Protein 2ISB (pdb70)

Radius of gyration: 15.48 Å; Cα contacts (8 Å, |Δi|>4): 452; chains: 1; bounding box: 39×27×56 Å

Sequence (175 aa):
HHHHVEYELRTPLVKDQILKLKVVGDVVYITGEIFTARRDEAHARALLEWEEGKELPFSSFDKGVVVYHCGPLVKKNDEWRRVVVSSAGPTTTSARNPFTPKILEKVECGIIGKGGSEEEVVEEARGKAAYFAFTGGAGALAASSIKKVKKGVVWEDLGPEAVWLLEEVEERFGPCIVAIDAHGNSLYRR

Nearest PDB structures (foldseek):
  2isb-assembly1_A  TM=1.004E+00  e=3.048E-39  Archaeoglobus fulgidus
  5dni-assembly2_B  TM=9.520E-01  e=2.455E-21  Methanocaldococcus jannaschii DSM 2661
  6uq8-assembly1_A  TM=8.558E-01  e=1.533E-12  Leishmania major strain Friedlin
  6uqn-assembly1_B  TM=8.735E-01  e=4.706E-12  Leishmania major strain Friedlin
  6upo-assembly1_B  TM=8.609E-01  e=3.614E-12  Leishmania major strain Friedlin

CATH classification: 3.20.130.10

Foldseek 3Di:
DPDDEEDAAEPLGDLVVQQPDDFFYWYFYAFKAKEAEDVRLVVVVVCVVVNDDPDAPASHEYAQFLFDWDADVAIATQFTAFDAPVNVPRQLVNLVPHQAEYEHADWDLSNLVSASHYWYWYFDPPGGRVLSLFDHFPDWPPCVVPSRTMTMTGHDRRGTTGTARGRHSHGVNDD

InterPro domains:
  IPR004647 Fe-S hydro-lyase, tartrate dehydratase beta-type, catalytic domain [PF05683] (5-179)
  IPR004647 Fe-S hydro-lyase, tartrate dehydratase beta-type, catalytic domain [TIGR00723] (15-180)
  IPR036660 Fe-S hydro-lyase, tartrate dehydratase beta-type, catalytic domain superfamily [G3DSA:3.20.130.10] (1-180)
  IPR036660 Fe-S hydro-lyase, tartrate dehydratase beta-type, catalytic domain superfamily [SSF117457] (4-178)

Structure (mmCIF, N/CA/C/O backbone):
data_2ISB
#
_entry.id   2ISB
#
_cell.length_a   51.664
_cell.length_b   51.664
_cell.length_c   157.756
_cell.angle_alpha   90.000
_cell.angle_beta   90.000
_cell.angle_gamma   90.000
#
_symmetry.space_group_name_H-M   'P 43 21 2'
#
loop_
_entity.id
_entity.type
_entity.pdbx_description
1 polymer Fumarase
2 water water
#
loop_
_atom_site.group_PDB
_atom_site.id
_atom_site.type_symbol
_atom_site.label_atom_id
_atom_site.label_alt_id
_atom_site.label_comp_id
_atom_site.label_asym_id
_atom_site.label_entity_id
_atom_site.label_seq_id
_atom_site.pdbx_PDB_ins_code
_atom_site.Cartn_x
_atom_site.Cartn_y
_atom_site.Cartn_z
_atom_site.occupancy
_atom_site.B_iso_or_equiv
_atom_site.auth_seq_id
_atom_site.auth_comp_id
_atom_site.auth_asym_id
_atom_site.auth_atom_id
_atom_site.pdbx_PDB_model_num
ATOM 1 N N . HIS A 1 9 ? 30.322 18.948 -19.166 1.00 52.09 -3 HIS A N 1
ATOM 2 C CA . HIS A 1 9 ? 28.936 18.668 -18.683 1.00 51.35 -3 HIS A CA 1
ATOM 3 C C . HIS A 1 9 ? 28.875 18.507 -17.157 1.00 51.01 -3 HIS A C 1
ATOM 4 O O . HIS A 1 9 ? 27.794 18.596 -16.570 1.00 50.15 -3 HIS A O 1
ATOM 7 N N . HIS A 1 10 ? 30.024 18.288 -16.515 1.00 51.42 -2 HIS A N 1
ATOM 8 C CA . HIS A 1 10 ? 30.082 18.279 -15.047 1.00 51.53 -2 HIS A CA 1
ATOM 9 C C . HIS A 1 10 ? 30.087 19.716 -14.506 1.00 50.16 -2 HIS A C 1
ATOM 10 O O . HIS A 1 10 ? 31.127 20.396 -14.511 1.00 48.71 -2 HIS A O 1
ATOM 17 N N . HIS A 1 11 ? 28.914 20.167 -14.055 1.00 48.27 -1 HIS A N 1
ATOM 18 C CA . HIS A 1 11 ? 28.735 21.533 -13.541 1.00 47.07 -1 HIS A CA 1
ATOM 19 C C . HIS A 1 11 ? 29.487 21.682 -12.222 1.00 45.13 -1 HIS A C 1
ATOM 20 O O . HIS A 1 11 ? 29.576 20.723 -11.449 1.00 42.77 -1 HIS A O 1
ATOM 22 N N . HIS A 1 12 ? 30.051 22.869 -11.984 1.00 42.83 0 HIS A N 1
ATOM 23 C CA . HIS A 1 12 ? 30.699 23.147 -10.705 1.00 42.02 0 HIS A CA 1
ATOM 24 C C . HIS A 1 12 ? 29.597 23.293 -9.644 1.00 41.22 0 HIS A C 1
ATOM 25 O O . HIS A 1 12 ? 28.555 23.948 -9.860 1.00 39.19 0 HIS A O 1
ATOM 38 N N . VAL A 1 14 ? 28.769 23.740 -5.321 1.00 33.08 2 VAL A N 1
ATOM 39 C CA . VAL A 1 14 ? 29.267 24.097 -4.013 1.00 28.41 2 VAL A CA 1
ATOM 40 C C . VAL A 1 14 ? 29.173 22.886 -3.089 1.00 25.73 2 VAL A C 1
ATOM 41 O O . VAL A 1 14 ? 28.099 22.398 -2.811 1.00 27.57 2 VAL A O 1
ATOM 53 N N . GLU A 1 16 ? 29.572 21.074 0.577 1.00 23.48 4 GLU A N 1
ATOM 54 C CA . GLU A 1 16 ? 29.494 21.416 1.984 1.00 23.10 4 GLU A CA 1
ATOM 55 C C . GLU A 1 16 ? 30.120 20.273 2.733 1.00 20.90 4 GLU A C 1
ATOM 56 O O . GLU A 1 16 ? 29.807 19.115 2.463 1.00 20.55 4 GLU A O 1
ATOM 62 N N . TYR A 1 17 ? 31.017 20.587 3.648 1.00 17.75 5 TYR A N 1
ATOM 63 C CA . TYR A 1 17 ? 31.699 19.559 4.435 1.00 19.34 5 TYR A CA 1
ATOM 64 C C . TYR A 1 17 ? 31.509 19.868 5.897 1.00 21.17 5 TYR A C 1
ATOM 65 O O . TYR A 1 17 ? 31.635 21.020 6.318 1.00 19.08 5 TYR A O 1
ATOM 74 N N . GLU A 1 18 ? 31.207 18.846 6.679 1.00 18.42 6 GLU A N 1
ATOM 75 C CA . GLU A 1 18 ? 31.405 18.926 8.124 1.00 19.53 6 GLU A CA 1
ATOM 76 C C . GLU A 1 18 ? 32.759 18.283 8.437 1.00 20.77 6 GLU A C 1
ATOM 77 O O . GLU A 1 18 ? 32.884 17.067 8.465 1.00 19.22 6 GLU A O 1
ATOM 83 N N . LEU A 1 19 ? 33.780 19.112 8.606 1.00 18.00 7 LEU A N 1
ATOM 84 C CA . LEU A 1 19 ? 35.139 18.663 8.882 1.00 17.39 7 LEU A CA 1
ATOM 85 C C . LEU A 1 19 ? 35.315 18.322 10.355 1.00 19.24 7 LEU A C 1
ATOM 86 O O . LEU A 1 19 ? 35.088 19.153 11.237 1.00 18.96 7 LEU A O 1
ATOM 91 N N . ARG A 1 20 ? 35.807 17.129 10.625 1.00 17.64 8 ARG A N 1
ATOM 92 C CA . ARG A 1 20 ? 36.060 16.696 11.976 1.00 19.21 8 ARG A CA 1
ATOM 93 C C . ARG A 1 20 ? 37.528 16.820 12.326 1.00 21.40 8 ARG A C 1
ATOM 94 O O . ARG A 1 20 ? 38.432 16.621 11.489 1.00 21.81 8 ARG A O 1
ATOM 102 N N . THR A 1 21 ? 37.776 17.202 13.565 1.00 20.08 9 THR A N 1
ATOM 103 C CA . THR A 1 21 ? 39.135 17.298 14.046 1.00 19.05 9 THR A CA 1
ATOM 104 C C . THR A 1 21 ? 39.403 16.049 14.893 1.00 22.61 9 THR A C 1
ATOM 105 O O . THR A 1 21 ? 38.462 15.437 15.423 1.00 23.65 9 THR A O 1
ATOM 109 N N . PRO A 1 22 ? 40.669 15.630 14.989 1.00 21.61 10 PRO A N 1
ATOM 110 C CA . PRO A 1 22 ? 41.878 16.141 14.321 1.00 19.46 10 PRO A CA 1
ATOM 111 C C . PRO A 1 22 ? 41.738 15.983 12.823 1.00 18.75 10 PRO A C 1
ATOM 112 O O . PRO A 1 22 ? 41.161 15.009 12.334 1.00 19.17 10 PRO A O 1
ATOM 116 N N . LEU A 1 23 ? 42.236 16.964 12.090 1.00 17.14 11 LEU A N 1
ATOM 117 C CA . LEU A 1 23 ? 42.015 16.998 10.665 1.00 16.63 11 LEU A CA 1
ATOM 118 C C . LEU A 1 23 ? 42.659 15.820 9.954 1.00 19.85 11 LEU A C 1
ATOM 119 O O . LEU A 1 23 ? 43.742 15.338 10.350 1.00 19.66 11 LEU A O 1
ATOM 124 N N . VAL A 1 24 ? 41.954 15.377 8.912 1.00 19.89 12 VAL A N 1
ATOM 125 C CA . VAL A 1 24 ? 42.426 14.383 7.956 1.00 20.60 12 VAL A CA 1
ATOM 126 C C . VAL A 1 24 ? 42.975 15.140 6.738 1.00 20.30 12 VAL A C 1
ATOM 127 O O . VAL A 1 24 ? 42.244 15.858 6.061 1.00 20.09 12 VAL A O 1
ATOM 131 N N . LYS A 1 25 ? 44.270 15.002 6.491 1.00 18.35 13 LYS A N 1
ATOM 132 C CA . LYS A 1 25 ? 44.920 15.769 5.427 1.00 19.62 13 LYS A CA 1
ATOM 133 C C . LYS A 1 25 ? 44.234 15.667 4.066 1.00 17.97 13 LYS A C 1
ATOM 134 O O . LYS A 1 25 ? 44.081 16.665 3.377 1.00 17.61 13 LYS A O 1
ATOM 140 N N . ASP A 1 26 ? 43.834 14.465 3.667 1.00 18.40 14 ASP A N 1
ATOM 141 C CA . ASP A 1 26 ? 43.122 14.317 2.409 1.00 21.26 14 ASP A CA 1
ATOM 142 C C . ASP A 1 26 ? 41.806 15.107 2.326 1.00 18.30 14 ASP A C 1
ATOM 143 O O . ASP A 1 26 ? 41.375 15.476 1.240 1.00 17.75 14 ASP A O 1
ATOM 148 N N . GLN A 1 27 ? 41.144 15.327 3.451 1.00 19.15 15 GLN A N 1
ATOM 149 C CA . GLN A 1 27 ? 39.913 16.129 3.431 1.00 22.07 15 GLN A CA 1
ATOM 150 C C . GLN A 1 27 ? 40.232 17.619 3.217 1.00 20.79 15 GLN A C 1
ATOM 151 O O . GLN A 1 27 ? 39.484 18.314 2.529 1.00 22.70 15 GLN A O 1
ATOM 157 N N . ILE A 1 28 ? 41.336 18.106 3.786 1.00 16.12 16 ILE A N 1
ATOM 158 C CA . ILE A 1 28 ? 41.824 19.457 3.507 1.00 16.06 16 ILE A CA 1
ATOM 159 C C . ILE A 1 28 ? 42.201 19.617 2.048 1.00 15.52 16 ILE A C 1
ATOM 160 O O . ILE A 1 28 ? 41.865 20.606 1.432 1.00 15.44 16 I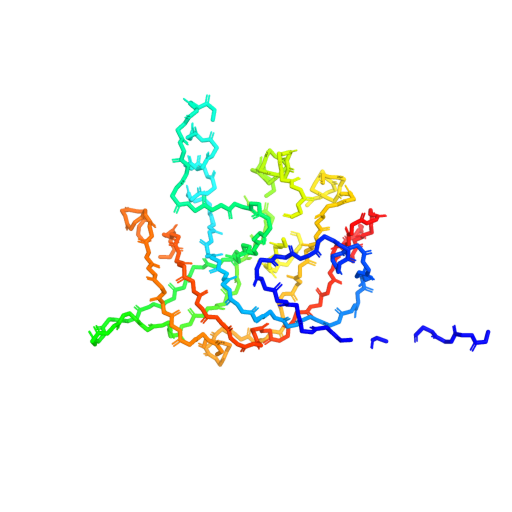LE A O 1
ATOM 165 N N . LEU A 1 29 ? 42.889 18.629 1.476 1.00 13.79 17 LEU A N 1
ATOM 166 C CA . LEU A 1 29 ? 43.311 18.738 0.072 1.00 14.12 17 LEU A CA 1
ATOM 167 C C . LEU A 1 29 ? 42.158 18.729 -0.914 1.00 15.82 17 LEU A C 1
ATOM 168 O O . LEU A 1 29 ? 42.298 19.235 -2.008 1.00 18.49 17 LEU A O 1
ATOM 173 N N . LYS A 1 30 ? 41.052 18.094 -0.537 1.00 15.00 18 LYS A N 1
ATOM 174 C CA . LYS A 1 30 ? 39.847 18.041 -1.375 1.00 17.58 18 LYS A CA 1
ATOM 175 C C . LYS A 1 30 ? 39.089 19.367 -1.460 1.00 17.49 18 LYS A C 1
ATOM 176 O O . LYS A 1 30 ? 38.327 19.563 -2.398 1.00 15.82 18 LYS A O 1
ATOM 182 N N . LEU A 1 31 ? 39.329 20.276 -0.522 1.00 15.72 19 LEU A N 1
ATOM 183 C CA . LEU A 1 31 ? 38.628 21.560 -0.475 1.00 15.60 19 LEU A CA 1
ATOM 184 C C . LEU A 1 31 ? 38.982 22.447 -1.658 1.00 15.57 19 LEU A C 1
ATOM 185 O O . LEU A 1 31 ? 40.120 22.430 -2.128 1.00 17.77 19 LEU A O 1
ATOM 190 N N . LYS A 1 32 ? 37.979 23.196 -2.124 1.00 17.85 20 LYS A N 1
ATOM 191 C CA . LYS A 1 32 ? 38.129 24.183 -3.200 1.00 18.14 20 LYS A CA 1
ATOM 192 C C . LYS A 1 32 ? 37.647 25.524 -2.664 1.00 16.96 20 LYS A C 1
ATOM 193 O O . LYS A 1 32 ? 36.790 25.565 -1.812 1.00 14.55 20 LYS A O 1
ATOM 197 N N . VAL A 1 33 ? 38.188 26.616 -3.186 1.00 16.47 21 VAL A N 1
ATOM 198 C CA A VAL A 1 33 ? 37.726 27.915 -2.754 0.50 14.92 21 VAL A CA 1
ATOM 199 C CA B VAL A 1 33 ? 37.721 27.949 -2.803 0.50 15.69 21 VAL A CA 1
ATOM 200 C C . VAL A 1 33 ? 36.217 28.019 -3.128 1.00 15.65 21 VAL A C 1
ATOM 201 O O . VAL A 1 33 ? 35.783 27.598 -4.237 1.00 16.04 21 VAL A O 1
ATOM 208 N N . GLY A 1 34 ? 35.423 28.535 -2.203 1.00 15.24 22 GLY A N 1
ATOM 209 C CA . GLY A 1 34 ? 33.988 28.679 -2.350 1.00 17.83 22 GLY A CA 1
ATOM 210 C C . GLY A 1 34 ? 33.187 27.552 -1.724 1.00 18.12 22 GLY A C 1
ATOM 211 O O . GLY A 1 34 ? 31.946 27.637 -1.618 1.00 17.98 22 GLY A O 1
ATOM 212 N N . ASP A 1 35 ? 33.850 26.476 -1.305 1.00 14.75 23 ASP A N 1
ATOM 213 C CA . ASP A 1 35 ? 33.140 25.430 -0.577 1.00 15.27 23 ASP A CA 1
ATOM 214 C C . ASP A 1 35 ? 32.726 25.932 0.811 1.00 17.30 23 ASP A C 1
ATOM 215 O O . ASP A 1 35 ? 33.361 26.807 1.386 1.00 16.32 23 ASP A O 1
ATOM 220 N N . VAL A 1 36 ? 31.648 25.345 1.325 1.00 16.70 24 VAL A N 1
ATOM 221 C CA . VAL A 1 36 ? 31.107 25.635 2.654 1.00 16.12 24 VAL A CA 1
ATOM 222 C C . VAL A 1 36 ? 31.624 24.604 3.665 1.00 17.86 24 VAL A C 1
ATOM 223 O O . VAL A 1 36 ? 31.578 23.403 3.423 1.00 17.41 24 VAL A O 1
ATOM 227 N N . VAL A 1 37 ? 32.111 25.087 4.805 1.00 17.43 25 VAL A N 1
ATOM 228 C CA . VAL A 1 37 ? 32.695 24.202 5.817 1.00 15.23 25 VAL A CA 1
ATOM 229 C C . VAL A 1 37 ? 32.075 24.538 7.167 1.00 16.87 25 VAL A C 1
ATOM 230 O O . VAL A 1 37 ? 31.940 25.715 7.539 1.00 16.84 25 VAL A O 1
ATOM 234 N N . TYR A 1 38 ? 31.719 23.483 7.886 1.00 16.03 26 TYR A N 1
ATOM 235 C CA . TYR A 1 38 ? 31.461 23.535 9.316 1.00 16.24 26 TYR A CA 1
ATOM 236 C C . TYR A 1 38 ? 32.488 22.662 10.025 1.00 17.37 26 TYR A C 1
ATOM 237 O O . TYR A 1 38 ? 32.946 21.658 9.458 1.00 18.63 26 TYR A O 1
ATOM 246 N N . ILE A 1 39 ? 32.866 23.029 11.248 1.00 16.82 27 ILE A N 1
ATOM 247 C CA . ILE A 1 39 ? 33.878 22.277 12.008 1.00 15.89 27 ILE A CA 1
ATOM 248 C C . ILE A 1 39 ? 33.215 21.597 13.203 1.00 19.52 27 ILE A C 1
ATOM 249 O O . ILE A 1 39 ? 32.436 22.226 13.924 1.00 16.59 27 ILE A O 1
ATOM 254 N N . THR A 1 40 ? 33.535 20.325 13.419 1.00 17.17 28 THR A N 1
ATOM 255 C CA . THR A 1 40 ? 33.067 19.590 14.584 1.00 17.10 28 THR A CA 1
ATOM 256 C C . THR A 1 40 ? 34.261 18.888 15.238 1.00 19.34 28 THR A C 1
ATOM 257 O O . THR A 1 40 ? 35.039 18.194 14.587 1.00 22.02 28 THR A O 1
ATOM 261 N N . GLY A 1 41 ? 34.409 19.087 16.533 1.00 18.45 29 GLY A N 1
ATOM 262 C CA . GLY A 1 41 ? 35.526 18.565 17.283 1.00 18.16 29 GLY A CA 1
ATOM 263 C C . GLY A 1 41 ? 36.141 19.684 18.092 1.00 21.15 29 GLY A C 1
ATOM 264 O O . GLY A 1 41 ? 35.444 20.558 18.589 1.00 26.24 29 GLY A O 1
ATOM 265 N N . GLU A 1 42 ? 37.452 19.699 18.214 1.00 24.09 30 GLU A N 1
ATOM 266 C CA . GLU A 1 42 ? 38.128 20.723 19.010 1.00 24.62 30 GLU A CA 1
ATOM 267 C C . GLU A 1 42 ? 38.650 21.807 18.095 1.00 23.75 30 GLU A C 1
ATOM 268 O O . GLU A 1 42 ? 39.074 21.520 16.977 1.00 22.24 30 GLU A O 1
ATOM 274 N N . ILE A 1 43 ? 38.582 23.055 18.550 1.00 20.30 31 ILE A N 1
ATOM 275 C CA . ILE A 1 43 ? 39.292 24.156 17.913 1.00 19.02 31 ILE A CA 1
ATOM 276 C C . ILE A 1 43 ? 39.933 24.948 19.044 1.00 18.83 31 ILE A C 1
ATOM 277 O O . ILE A 1 43 ? 39.571 24.758 20.220 1.00 19.34 31 ILE A O 1
ATOM 282 N N . PHE A 1 44 ? 40.897 25.774 18.709 1.00 18.19 32 PHE A N 1
ATOM 283 C CA . PHE A 1 44 ? 41.403 26.687 19.710 1.00 15.09 32 PHE A CA 1
ATOM 284 C C . PHE A 1 44 ? 41.570 28.074 19.176 1.00 14.97 32 PHE A C 1
ATOM 285 O O . PHE A 1 44 ? 41.743 28.265 17.986 1.00 17.19 32 PHE A O 1
ATOM 293 N N . THR A 1 45 ? 41.423 29.032 20.075 1.00 14.19 33 THR A N 1
ATOM 294 C CA . THR A 1 45 ? 41.504 30.437 19.700 1.00 14.21 33 THR A CA 1
ATOM 295 C C . THR A 1 45 ? 42.935 30.907 19.898 1.00 16.54 33 THR A C 1
ATOM 296 O O . THR A 1 45 ? 43.606 30.500 20.835 1.00 16.14 33 THR A O 1
ATOM 300 N N . ALA A 1 46 ? 43.398 31.801 19.030 1.00 16.06 34 ALA A N 1
ATOM 301 C CA . ALA A 1 46 ? 44.711 32.422 19.219 1.00 17.40 34 ALA A CA 1
ATOM 302 C C . ALA A 1 46 ? 44.771 33.669 18.356 1.00 18.26 34 ALA A C 1
ATOM 303 O O . ALA A 1 46 ? 44.345 33.647 17.197 1.00 17.86 34 ALA A O 1
ATOM 305 N N . ARG A 1 47 ? 45.252 34.764 18.934 1.00 17.52 35 ARG A N 1
ATOM 306 C CA A ARG A 1 47 ? 45.553 35.904 18.080 0.50 16.11 35 ARG A CA 1
ATOM 307 C CA B ARG A 1 47 ? 45.490 35.999 18.200 0.50 18.34 35 ARG A CA 1
ATOM 308 C C . ARG A 1 47 ? 46.939 36.456 18.405 1.00 16.06 35 ARG A C 1
ATOM 309 O O . ARG A 1 47 ? 47.846 35.635 18.544 1.00 14.45 35 ARG A O 1
ATOM 324 N N . ASP A 1 48 ? 47.121 37.781 18.467 1.00 15.05 36 ASP A N 1
ATOM 325 C CA . ASP A 1 48 ? 48.454 38.413 18.295 1.00 14.84 36 ASP A CA 1
ATOM 326 C C . ASP A 1 48 ? 49.433 37.937 19.372 1.00 15.94 36 ASP A C 1
ATOM 327 O O . ASP A 1 48 ? 50.527 37.412 19.084 1.00 14.09 36 ASP A O 1
ATOM 332 N N . GLU A 1 49 ? 49.019 38.055 20.627 1.00 15.58 37 GLU A N 1
ATOM 333 C CA . GLU A 1 49 ? 49.943 37.738 21.724 1.00 15.23 37 GLU A CA 1
ATOM 334 C C . GLU A 1 49 ? 50.313 36.249 21.762 1.00 12.88 37 GLU A C 1
ATOM 335 O O . GLU A 1 49 ? 51.461 35.878 22.041 1.00 14.32 37 GLU A O 1
ATOM 341 N N . ALA A 1 50 ? 49.317 35.405 21.564 1.00 14.18 38 ALA A N 1
ATOM 342 C CA . ALA A 1 50 ? 49.534 33.971 21.588 1.00 15.50 38 ALA A CA 1
ATOM 343 C C . ALA A 1 50 ? 50.477 33.522 20.461 1.00 14.33 38 ALA A C 1
ATOM 344 O O . ALA A 1 50 ? 51.306 32.642 20.670 1.00 15.90 38 ALA A O 1
ATOM 346 N N . HIS A 1 51 ? 50.311 34.107 19.270 1.00 13.96 39 HIS A N 1
ATOM 347 C CA . HIS A 1 51 ? 51.208 33.771 18.156 1.00 13.58 39 HIS A CA 1
ATOM 348 C C . HIS A 1 51 ? 52.639 34.218 18.456 1.00 14.00 39 HIS A C 1
ATOM 349 O O . HIS A 1 51 ? 53.592 33.497 18.180 1.00 14.79 39 HIS A O 1
ATOM 356 N N . ALA A 1 52 ? 52.808 35.420 19.001 1.00 14.23 40 ALA A N 1
ATOM 357 C CA . ALA A 1 52 ? 54.120 35.886 19.416 1.00 13.73 40 ALA A CA 1
ATOM 358 C C . ALA A 1 52 ? 54.777 34.992 20.443 1.00 12.99 40 ALA A C 1
ATOM 359 O O . ALA A 1 52 ? 55.948 34.612 20.298 1.00 14.27 40 ALA A O 1
ATOM 361 N N . ARG A 1 53 ? 54.054 34.627 21.496 1.00 13.62 41 ARG A N 1
ATOM 362 C CA . ARG A 1 53 ? 54.609 33.703 22.483 1.00 12.74 41 ARG A CA 1
ATOM 363 C C . ARG A 1 53 ? 54.918 32.324 21.856 1.00 12.63 41 ARG A C 1
ATOM 364 O O . ARG A 1 53 ? 55.962 31.722 22.155 1.00 14.18 41 ARG A O 1
ATOM 372 N N . ALA A 1 54 ? 54.058 31.825 20.974 1.00 12.47 42 ALA A N 1
ATOM 373 C CA . ALA A 1 54 ? 54.307 30.542 20.349 1.00 13.94 42 ALA A CA 1
ATOM 374 C C . ALA A 1 54 ? 55.629 30.558 19.584 1.00 12.77 42 ALA A C 1
ATOM 375 O O . ALA A 1 54 ? 56.401 29.600 19.679 1.00 13.65 42 ALA A O 1
ATOM 377 N N . LEU A 1 55 ? 55.892 31.613 18.806 1.00 12.69 43 LEU A N 1
ATOM 378 C CA A LEU A 1 55 ? 57.152 31.703 18.054 0.50 14.66 43 LEU A CA 1
ATOM 379 C CA B LEU A 1 55 ? 57.149 31.677 18.049 0.50 15.10 43 LEU A CA 1
ATOM 380 C C . LEU A 1 55 ? 58.347 31.720 18.98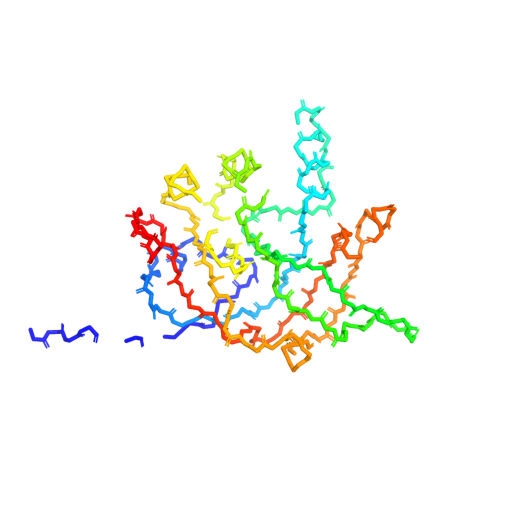6 1.00 14.84 43 LEU A C 1
ATOM 381 O O . LEU A 1 55 ? 59.381 31.065 18.728 1.00 15.25 43 LEU A O 1
ATOM 390 N N . GLU A 1 56 ? 58.228 32.473 20.079 1.00 13.72 44 GLU A N 1
ATOM 391 C CA . GLU A 1 56 ? 59.270 32.519 21.094 1.00 16.15 44 GLU A CA 1
ATOM 392 C C . GLU A 1 56 ? 59.562 31.127 21.666 1.00 15.86 44 GLU A C 1
ATOM 393 O O . GLU A 1 56 ? 60.700 30.692 21.729 1.00 15.39 44 GLU A O 1
ATOM 399 N N . TRP A 1 57 ? 58.526 30.417 22.078 1.00 14.68 45 TRP A N 1
ATOM 400 C CA . TRP A 1 57 ? 58.699 29.068 22.625 1.00 15.25 45 TRP A CA 1
ATOM 401 C C . TRP A 1 57 ? 59.272 28.080 21.583 1.00 12.59 45 TRP A C 1
ATOM 402 O O . TRP A 1 57 ? 60.1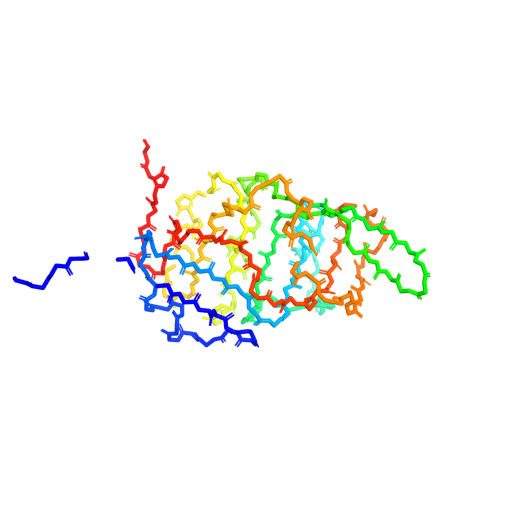56 27.266 21.905 1.00 14.60 45 TRP A O 1
ATOM 421 N N . GLU A 1 59 ? 61.206 28.663 18.987 1.00 20.89 47 GLU A N 1
ATOM 422 C CA . GLU A 1 59 ? 62.626 28.855 18.697 1.00 24.66 47 GLU A CA 1
ATOM 423 C C . GLU A 1 59 ? 63.527 28.470 19.858 1.00 22.61 47 GLU A C 1
ATOM 424 O O . GLU A 1 59 ? 64.714 28.235 19.656 1.00 21.72 47 GLU A O 1
ATOM 430 N N . GLU A 1 60 ? 62.964 28.386 21.057 1.00 18.92 48 GLU A N 1
ATOM 431 C CA . GLU A 1 60 ? 63.682 27.924 22.229 1.00 20.70 48 GLU A CA 1
ATOM 432 C C . GLU A 1 60 ? 63.514 26.430 22.488 1.00 19.61 48 GLU A C 1
ATOM 433 O O . GLU A 1 60 ? 64.134 25.880 23.392 1.00 21.33 48 GLU A O 1
ATOM 439 N N . GLY A 1 61 ? 62.703 25.767 21.670 1.00 19.27 49 GLY A N 1
ATOM 440 C CA . GLY A 1 61 ? 62.459 24.339 21.828 1.00 20.66 49 GLY A CA 1
ATOM 441 C C . GLY A 1 61 ? 61.577 23.985 23.005 1.00 22.15 49 GLY A C 1
ATOM 442 O O . GLY A 1 61 ? 61.671 22.865 23.524 1.00 22.00 49 GLY A O 1
ATOM 443 N N . LYS A 1 62 ? 60.746 24.932 23.462 1.00 18.40 50 LYS A N 1
ATOM 444 C CA . LYS A 1 62 ? 59.796 24.664 24.546 1.00 21.54 50 LYS A CA 1
ATOM 445 C C . LYS A 1 62 ? 58.494 24.152 23.969 1.00 20.23 50 LYS A C 1
ATOM 446 O O . LYS A 1 62 ? 57.865 24.820 23.150 1.00 20.44 50 LYS A O 1
ATOM 452 N N . GLU A 1 63 ? 58.063 22.985 24.432 1.00 22.90 51 GLU A N 1
ATOM 453 C CA . GLU A 1 63 ? 56.833 22.394 23.952 1.00 25.21 51 GLU A CA 1
ATOM 454 C C . GLU A 1 63 ? 55.641 23.293 24.271 1.00 20.90 51 GLU A C 1
ATOM 455 O O . GLU A 1 63 ? 55.501 23.790 25.391 1.00 21.91 51 GLU A O 1
ATOM 461 N N . LEU A 1 64 ? 54.791 23.500 23.275 1.00 19.79 52 LEU A N 1
ATOM 462 C CA . LEU A 1 64 ? 53.594 24.343 23.442 1.00 19.15 52 LEU A CA 1
ATOM 463 C C . LEU A 1 64 ? 52.511 23.547 24.178 1.00 21.12 52 LEU A C 1
ATOM 464 O O . LEU A 1 64 ? 52.469 22.323 24.079 1.00 21.35 52 LEU A O 1
ATOM 469 N N . PRO A 1 65 ? 51.641 24.234 24.916 1.00 20.72 53 PRO A N 1
ATOM 470 C CA . PRO A 1 65 ? 50.568 23.526 25.608 1.00 23.61 53 PRO A CA 1
ATOM 471 C C . PRO A 1 65 ? 49.342 23.218 24.726 1.00 25.38 53 PRO A C 1
ATOM 472 O O . PRO A 1 65 ? 48.291 22.862 25.247 1.00 29.03 53 PRO A O 1
ATOM 476 N N . PHE A 1 66 ? 49.476 23.359 23.410 1.00 20.51 54 PHE A N 1
ATOM 477 C CA . PHE A 1 66 ? 48.438 22.988 22.446 1.00 21.26 54 PHE A CA 1
ATOM 478 C C . PHE A 1 66 ? 49.226 22.638 21.181 1.00 21.83 54 PHE A C 1
ATOM 479 O O . PHE A 1 66 ? 50.445 22.815 21.165 1.00 21.12 54 PHE A O 1
ATOM 487 N N . SER A 1 67 ? 48.545 22.156 20.139 1.00 20.71 55 SER A N 1
ATOM 488 C CA A SER A 1 67 ? 49.236 21.772 18.910 0.50 20.13 55 SER A CA 1
ATOM 489 C CA B SER A 1 67 ? 49.208 21.720 18.917 0.50 21.41 55 SER A CA 1
ATOM 490 C C . SER A 1 67 ? 48.532 22.306 17.689 1.00 19.84 55 SER A C 1
ATOM 491 O O . SER A 1 67 ? 47.324 22.162 17.532 1.00 21.63 55 SER A O 1
ATOM 496 N N . PHE A 1 68 ? 49.308 22.945 16.823 1.00 20.67 56 PHE A N 1
ATOM 497 C CA . PHE A 1 68 ? 48.789 23.433 15.554 1.00 20.46 56 PHE A CA 1
ATOM 498 C C . PHE A 1 68 ? 48.583 22.261 14.599 1.00 18.32 56 PHE A C 1
ATOM 499 O O . PHE A 1 68 ? 47.733 22.308 13.715 1.00 18.65 56 PHE A O 1
ATOM 507 N N . ASP A 1 69 ? 49.382 21.202 14.744 1.00 17.44 57 ASP A N 1
ATOM 508 C CA . ASP A 1 69 ? 49.328 20.111 13.788 1.00 18.79 57 ASP A CA 1
ATOM 509 C C . ASP A 1 69 ? 48.003 19.355 13.840 1.00 17.08 57 ASP A C 1
ATOM 510 O O . ASP A 1 69 ? 47.591 18.873 14.895 1.00 17.96 57 ASP A O 1
ATOM 515 N N . LYS A 1 70 ? 47.364 19.258 12.678 1.00 16.15 58 LYS A N 1
ATOM 516 C CA . LYS A 1 70 ? 46.046 18.663 12.504 1.00 16.07 58 LYS A CA 1
ATOM 517 C C . LYS A 1 70 ? 44.931 19.414 13.222 1.00 17.35 58 LYS A C 1
ATOM 518 O O . LYS A 1 70 ? 43.823 18.903 13.368 1.00 19.34 58 LYS A O 1
ATOM 524 N N . GLY A 1 71 ? 45.231 20.637 13.627 1.00 16.99 59 GLY A N 1
ATOM 525 C CA . GLY A 1 71 ? 44.312 21.419 14.394 1.00 17.23 59 GLY A CA 1
ATOM 526 C C . GLY A 1 71 ? 43.688 22.536 13.580 1.00 17.37 59 GLY A C 1
ATOM 527 O O . GLY A 1 71 ? 44.101 22.838 12.456 1.00 16.09 59 GLY A O 1
ATOM 528 N N . VAL A 1 72 ? 42.663 23.126 14.174 1.00 16.26 60 VAL A N 1
ATOM 529 C CA . VAL A 1 72 ? 42.020 24.303 13.627 1.00 16.04 60 VAL A CA 1
ATOM 530 C C . VAL A 1 72 ? 42.172 25.447 14.618 1.00 16.25 60 VAL A C 1
ATOM 531 O O . VAL A 1 72 ? 41.722 25.362 15.762 1.00 16.45 60 VAL A O 1
ATOM 535 N N . VAL A 1 73 ? 42.855 26.499 14.179 1.00 14.31 61 VAL A N 1
ATOM 536 C CA A VAL A 1 73 ? 43.008 27.728 14.969 0.50 13.55 61 VAL A CA 1
ATOM 537 C CA B VAL A 1 73 ? 43.029 27.737 14.947 0.50 15.11 61 VAL A CA 1
ATOM 538 C C . VAL A 1 73 ? 41.996 28.773 14.512 1.00 15.33 61 VAL A C 1
ATOM 539 O O . VAL A 1 73 ? 41.812 29.006 13.311 1.00 14.79 61 VAL A O 1
ATOM 546 N N . TYR A 1 74 ? 41.342 29.399 15.479 1.00 15.09 62 TYR A N 1
ATOM 547 C CA . TYR A 1 74 ? 40.381 30.446 15.188 1.00 16.24 62 TYR A CA 1
ATOM 548 C C . TYR A 1 74 ? 40.949 31.774 15.671 1.00 15.29 62 TYR A C 1
ATOM 549 O O . TYR A 1 74 ? 41.205 31.947 16.875 1.00 13.71 62 TYR A O 1
ATOM 558 N N . HIS A 1 75 ? 41.185 32.685 14.722 1.00 12.66 63 HIS A N 1
ATOM 559 C CA . HIS A 1 75 ? 41.544 34.079 15.006 1.00 14.53 63 HIS A CA 1
ATOM 560 C C . HIS A 1 75 ? 40.344 34.771 15.636 1.00 14.10 63 HIS A C 1
ATOM 561 O O . HIS A 1 75 ? 39.460 35.261 14.941 1.00 16.34 63 HIS A O 1
ATOM 568 N N . CYS A 1 76 ? 40.343 34.799 16.965 1.00 15.12 64 CYS A N 1
ATOM 569 C CA . CYS A 1 76 ? 39.199 35.180 17.788 1.00 16.96 64 CYS A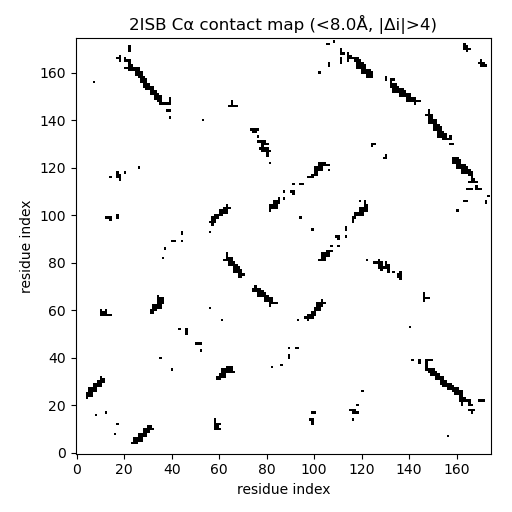 CA 1
ATOM 570 C C . CYS A 1 76 ? 39.682 35.601 19.176 1.00 21.03 64 CYS A C 1
ATOM 571 O O . CYS A 1 76 ? 40.550 34.926 19.765 1.00 19.61 64 CYS A O 1
ATOM 574 N N . GLY A 1 77 ? 39.077 36.675 19.696 1.00 18.98 65 GLY A N 1
ATOM 575 C CA . GLY A 1 77 ? 39.168 37.038 21.111 1.00 20.49 65 GLY A CA 1
ATOM 576 C C . GLY A 1 77 ? 37.816 36.824 21.752 1.00 17.64 65 GLY A C 1
ATOM 577 O O . GLY A 1 77 ? 36.940 37.699 21.706 1.00 19.58 65 GLY A O 1
ATOM 578 N N . PRO A 1 78 ? 37.623 35.655 22.359 1.00 17.98 66 PRO A N 1
ATOM 579 C CA . PRO A 1 78 ? 36.259 35.358 22.828 1.00 19.61 66 PRO A CA 1
ATOM 580 C C . PRO A 1 78 ? 35.869 36.103 24.084 1.00 18.95 66 PRO A C 1
ATOM 581 O O . PRO A 1 78 ? 36.734 36.427 24.882 1.00 19.12 66 PRO A O 1
ATOM 585 N N . LEU A 1 79 ? 34.573 36.331 24.239 1.00 17.56 67 LEU A N 1
ATOM 586 C CA . LEU A 1 79 ? 33.976 36.760 25.490 1.00 17.61 67 LEU A CA 1
ATOM 587 C C . LEU A 1 79 ? 33.446 35.492 26.217 1.00 18.60 67 LEU A C 1
ATOM 588 O O . LEU A 1 79 ? 32.622 34.728 25.664 1.00 17.32 67 LEU A O 1
ATOM 593 N N . VAL A 1 80 ? 33.936 35.278 27.435 1.00 19.58 68 VAL A N 1
ATOM 594 C CA . VAL A 1 80 ? 33.690 34.049 28.193 1.00 18.61 68 VAL A CA 1
ATOM 595 C C . VAL A 1 80 ? 33.179 34.447 29.576 1.00 21.56 68 VAL A C 1
ATOM 596 O O . VAL A 1 80 ? 33.657 35.415 30.153 1.00 22.28 68 VAL A O 1
ATOM 600 N N . LYS A 1 81 ? 32.171 33.737 30.060 1.00 18.32 69 LYS A N 1
ATOM 601 C CA . LYS A 1 81 ? 31.676 33.929 31.409 1.00 21.39 69 LYS A CA 1
ATOM 602 C C . LYS A 1 81 ? 31.932 32.649 32.212 1.00 21.61 69 LYS A C 1
ATOM 603 O O . LYS A 1 81 ? 31.963 31.568 31.658 1.00 21.68 69 LYS A O 1
ATOM 609 N N . LYS A 1 82 ? 32.127 32.766 33.514 1.00 25.08 70 LYS A N 1
ATOM 610 C CA . LYS A 1 82 ? 32.340 31.566 34.332 1.00 29.38 70 LYS A CA 1
ATOM 611 C C . LYS A 1 82 ? 31.190 31.366 35.312 1.00 31.78 70 LYS A C 1
ATOM 612 O O . LYS A 1 82 ? 31.012 32.172 36.216 1.00 34.32 70 LYS A O 1
ATOM 616 N N . ASN A 1 83 ? 30.371 30.336 35.086 1.00 35.71 71 ASN A N 1
ATOM 617 C CA . ASN A 1 83 ? 29.373 29.897 36.074 1.00 37.90 71 ASN A CA 1
ATOM 618 C C . ASN A 1 83 ? 29.972 28.666 36.788 1.00 38.47 71 ASN A C 1
ATOM 619 O O . ASN A 1 83 ? 31.038 28.784 37.401 1.00 39.34 71 ASN A O 1
ATOM 621 N N . ASP A 1 84 ? 29.331 27.498 36.686 1.00 38.62 72 ASP A N 1
ATOM 622 C CA . ASP A 1 84 ? 29.962 26.236 37.123 1.00 39.64 72 ASP A CA 1
ATOM 623 C C . ASP A 1 84 ? 31.175 25.901 36.228 1.00 39.11 72 ASP A C 1
ATOM 624 O O . ASP A 1 84 ? 32.210 25.415 36.700 1.00 40.23 72 ASP A O 1
ATOM 626 N N . GLU A 1 85 ? 31.027 26.177 34.938 1.00 35.69 73 GLU A N 1
ATOM 627 C CA . GLU A 1 85 ? 32.091 25.999 33.963 1.00 33.27 73 GLU A CA 1
ATOM 628 C C . GLU A 1 85 ? 32.265 27.323 33.220 1.00 29.24 73 GLU A C 1
ATOM 629 O O . GLU A 1 85 ? 31.401 28.210 33.312 1.00 26.95 73 GLU A O 1
ATOM 632 N N . TRP A 1 86 ? 33.385 27.466 32.514 1.00 25.24 74 TRP A N 1
ATOM 633 C CA . TRP A 1 86 ? 33.512 28.509 31.548 1.00 22.98 74 TRP A CA 1
ATOM 634 C C . TRP A 1 86 ? 32.441 28.303 30.466 1.00 22.67 74 TRP A C 1
ATOM 635 O O . TRP A 1 86 ? 32.167 27.165 30.035 1.00 20.92 74 TRP A O 1
ATOM 646 N N . ARG A 1 87 ? 31.859 29.411 30.008 1.00 19.83 75 ARG A N 1
ATOM 647 C CA A ARG A 1 87 ? 30.874 29.394 28.918 0.50 19.69 75 ARG A CA 1
ATOM 648 C CA B ARG A 1 87 ? 30.913 29.365 28.898 0.50 19.72 75 ARG A CA 1
ATOM 649 C C . ARG A 1 87 ? 31.221 30.499 27.945 1.00 18.53 75 ARG A C 1
ATOM 650 O O . ARG A 1 87 ? 31.345 31.661 28.358 1.00 18.62 75 ARG A O 1
ATOM 660 N N . VAL A 1 88 ? 31.369 30.159 26.667 1.00 17.93 76 VAL A N 1
ATOM 661 C CA . VAL A 1 88 ? 31.635 31.180 25.669 1.00 16.56 76 VAL A CA 1
ATOM 662 C C . VAL A 1 88 ? 30.327 31.871 25.294 1.00 16.61 76 VAL A C 1
ATOM 663 O O . VAL A 1 88 ? 29.358 31.219 24.909 1.00 16.87 76 VAL A O 1
ATOM 667 N N . VAL A 1 89 ? 30.344 33.206 25.416 1.00 15.64 77 VAL A N 1
ATOM 668 C CA A VAL A 1 89 ? 29.223 34.124 25.135 0.50 15.09 77 VAL A CA 1
ATOM 669 C CA B VAL A 1 89 ? 29.167 34.006 25.098 0.50 15.57 77 VAL A CA 1
ATOM 670 C C . VAL A 1 89 ? 29.279 34.728 23.736 1.00 16.69 77 VAL A C 1
ATOM 671 O O . VAL A 1 89 ? 28.265 34.934 23.084 1.00 18.76 77 VAL A O 1
ATOM 678 N N . SER A 1 90 ? 30.491 35.066 23.286 1.00 15.39 78 SER A N 1
ATOM 679 C CA A SER A 1 90 ? 30.681 35.551 21.930 0.50 15.43 78 SER A CA 1
ATOM 680 C CA B SER A 1 90 ? 30.695 35.588 21.932 0.50 15.32 78 SER A CA 1
ATOM 681 C C . SER A 1 90 ? 32.011 35.043 21.379 1.00 16.62 78 SER A C 1
ATOM 682 O O . SER A 1 90 ? 33.014 34.956 22.116 1.00 16.95 78 SER A O 1
ATOM 687 N N . ALA A 1 91 ? 31.997 34.677 20.106 1.00 15.21 79 ALA A N 1
ATOM 688 C CA . ALA A 1 91 ? 33.163 34.142 19.440 1.00 17.25 79 ALA A CA 1
ATOM 689 C C . ALA A 1 91 ? 33.165 34.623 17.990 1.00 14.91 79 ALA A C 1
ATOM 690 O O . ALA A 1 91 ? 33.021 33.843 17.070 1.00 18.03 79 ALA A O 1
ATOM 692 N N . GLY A 1 92 ? 33.331 35.934 17.840 1.00 17.22 80 GLY A N 1
ATOM 693 C CA . GLY A 1 92 ? 33.436 36.566 16.532 1.00 17.81 80 GLY A CA 1
ATOM 694 C C . GLY A 1 92 ? 34.880 36.608 16.078 1.00 17.84 80 GLY A C 1
ATOM 695 O O . GLY A 1 92 ? 35.811 36.493 16.897 1.00 18.41 80 GLY A O 1
ATOM 696 N N . PRO A 1 93 ? 35.077 36.748 14.766 1.00 17.53 81 PRO A N 1
ATOM 697 C CA . PRO A 1 93 ? 36.429 36.677 14.228 1.00 15.52 81 PRO A CA 1
ATOM 698 C C . PRO A 1 93 ? 37.205 37.992 14.384 1.00 15.70 81 PRO A C 1
ATOM 699 O O . PRO A 1 93 ? 36.604 39.083 14.525 1.00 18.83 81 PRO A O 1
ATOM 703 N N . THR A 1 94 ? 38.531 37.866 14.370 1.00 16.25 82 THR A N 1
ATOM 704 C CA A THR A 1 94 ? 39.384 39.053 14.271 0.50 15.24 82 THR A CA 1
ATOM 705 C CA B THR A 1 94 ? 39.463 38.969 14.314 0.50 16.13 82 THR A CA 1
ATOM 706 C C . THR A 1 94 ? 40.074 39.014 12.914 1.00 17.02 82 THR A C 1
ATOM 707 O O . THR A 1 94 ? 40.126 38.000 12.216 1.00 16.41 82 THR A O 1
ATOM 714 N N . THR A 1 95 ? 40.571 40.163 12.524 1.00 16.15 83 THR A N 1
ATOM 715 C CA . THR A 1 95 ? 41.251 40.318 11.243 1.00 15.18 83 THR A CA 1
ATOM 716 C C . THR A 1 95 ? 42.543 39.496 11.147 1.00 17.26 83 THR A C 1
ATOM 717 O O . THR A 1 95 ? 43.537 39.761 11.833 1.00 17.36 83 THR A O 1
ATOM 721 N N . SER A 1 96 ? 42.532 38.496 10.275 1.00 15.04 84 SER A N 1
ATOM 722 C CA . SER A 1 96 ? 43.604 37.539 10.200 1.00 14.28 84 SER A CA 1
ATOM 723 C C . SER A 1 96 ? 44.946 38.119 9.743 1.00 14.91 84 SER A C 1
ATOM 724 O O . SER A 1 96 ? 45.990 37.529 10.049 1.00 17.11 84 SER A O 1
ATOM 727 N N . ALA A 1 97 ? 44.930 39.225 8.982 1.00 15.10 85 ALA A N 1
ATOM 728 C CA . ALA A 1 97 ? 46.166 39.759 8.387 1.00 18.04 85 ALA A CA 1
ATOM 729 C C . ALA A 1 97 ? 47.190 40.091 9.484 1.00 16.37 85 ALA A C 1
ATOM 730 O O . ALA A 1 97 ? 48.425 39.986 9.271 1.00 17.81 85 ALA A O 1
ATOM 732 N N . ARG A 1 98 ? 46.694 40.393 10.675 1.00 18.35 86 ARG A N 1
ATOM 733 C CA . ARG A 1 98 ? 47.611 40.660 11.805 1.00 18.84 86 ARG A CA 1
ATOM 734 C C . ARG A 1 98 ? 48.493 39.479 12.163 1.00 20.68 86 ARG A C 1
ATOM 735 O O . ARG A 1 98 ? 49.562 39.658 12.762 1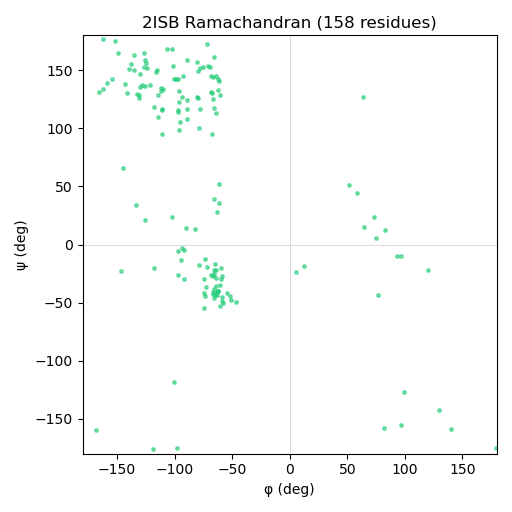.00 20.66 86 ARG A O 1
ATOM 751 N N . ASN A 1 100 ? 49.659 37.450 9.782 1.00 16.53 88 ASN A N 1
ATOM 752 C CA . ASN A 1 100 ? 50.496 37.109 8.616 1.00 16.86 88 ASN A CA 1
ATOM 753 C C . ASN A 1 100 ? 51.970 36.857 8.962 1.00 17.20 88 ASN A C 1
ATOM 754 O O . ASN A 1 100 ? 52.586 35.944 8.412 1.00 17.60 88 ASN A O 1
ATOM 759 N N . PRO A 1 101 ? 52.572 37.701 9.821 1.00 17.53 89 PRO A N 1
ATOM 760 C CA . PRO A 1 101 ? 54.021 37.518 10.106 1.00 20.29 89 PRO A CA 1
ATOM 761 C C . PRO A 1 101 ? 54.404 36.249 10.832 1.00 18.05 89 PRO A C 1
ATOM 762 O O . PRO A 1 101 ? 55.558 35.820 10.770 1.00 19.58 89 PRO A O 1
ATOM 766 N N . PHE A 1 102 ? 53.449 35.650 11.529 1.00 15.22 90 PHE A N 1
ATOM 767 C CA . PHE A 1 102 ? 53.703 34.467 12.355 1.00 17.01 90 PHE A CA 1
ATOM 768 C C . PHE A 1 102 ? 53.369 33.158 11.671 1.00 17.86 90 PHE A C 1
ATOM 769 O O . PHE A 1 102 ? 53.898 32.085 12.009 1.00 16.96 90 PHE A O 1
ATOM 777 N N . THR A 1 103 ? 52.445 33.222 10.728 1.00 18.02 91 THR A N 1
ATOM 778 C CA . THR A 1 103 ? 51.764 32.004 10.269 1.00 17.12 91 THR A CA 1
ATOM 779 C C . THR A 1 103 ? 52.611 31.090 9.372 1.00 16.02 91 THR A C 1
ATOM 780 O O . THR A 1 103 ? 52.549 29.870 9.533 1.00 16.04 91 THR A O 1
ATOM 784 N N . PRO A 1 104 ? 53.394 31.637 8.419 1.00 17.98 92 PRO A N 1
ATOM 785 C CA . PRO A 1 104 ? 54.293 30.759 7.664 1.00 18.57 92 PRO A CA 1
ATOM 786 C C . PRO A 1 104 ? 55.234 29.902 8.555 1.00 18.90 92 PRO A C 1
ATOM 787 O O . PRO A 1 104 ? 55.422 28.725 8.285 1.00 18.30 92 PRO A O 1
ATOM 791 N N . LYS A 1 105 ? 55.801 30.475 9.608 1.00 18.64 93 LYS A N 1
ATOM 792 C CA . LYS A 1 105 ? 56.657 29.718 10.508 1.00 20.90 93 LYS A CA 1
ATOM 793 C C . LYS A 1 105 ? 55.897 28.573 11.192 1.00 18.65 93 LYS A C 1
ATOM 794 O O . LYS A 1 105 ? 56.408 27.461 11.374 1.00 18.32 93 LYS A O 1
ATOM 800 N N . ILE A 1 106 ? 54.660 28.847 11.580 1.00 16.19 94 ILE A N 1
ATOM 801 C CA . ILE A 1 106 ? 53.811 27.862 12.220 1.00 16.74 94 ILE A CA 1
ATOM 802 C C . ILE A 1 106 ? 53.459 26.729 11.240 1.00 17.92 94 ILE A C 1
ATOM 803 O O . ILE A 1 106 ? 53.483 25.558 11.609 1.00 19.62 94 ILE A O 1
ATOM 808 N N . LEU A 1 107 ? 53.167 27.079 9.981 1.00 15.78 95 LEU A N 1
ATOM 809 C CA . LEU A 1 107 ? 52.827 26.083 8.972 1.00 16.48 95 LEU A CA 1
ATOM 810 C C . LEU A 1 107 ? 54.012 25.177 8.585 1.00 17.79 95 LEU A C 1
ATOM 811 O O . LEU A 1 107 ? 53.807 24.057 8.109 1.00 17.46 95 LEU A O 1
ATOM 816 N N . GLU A 1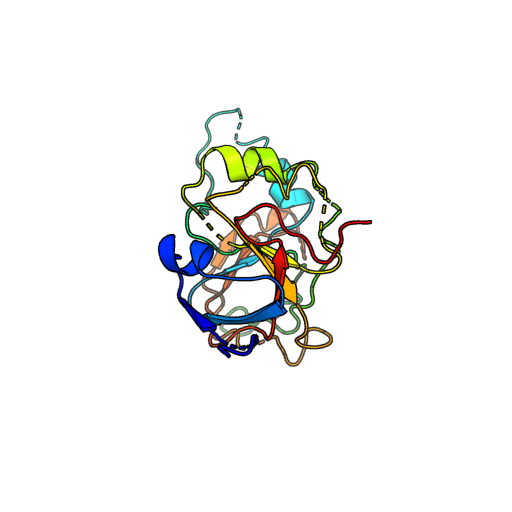 108 ? 55.234 25.688 8.748 1.00 18.42 96 GLU A N 1
ATOM 817 C CA . GLU A 1 108 ? 56.441 24.981 8.341 1.00 23.38 96 GLU A CA 1
ATOM 818 C C . GLU A 1 108 ? 56.447 23.537 8.798 1.00 23.85 96 GLU A C 1
ATOM 819 O O . GLU A 1 108 ? 56.707 22.641 7.998 1.00 24.92 96 GLU A O 1
ATOM 825 N N . LYS A 1 109 ? 56.159 23.288 10.068 1.00 24.43 97 LYS A N 1
ATOM 826 C CA . LYS A 1 109 ? 56.300 21.918 10.558 1.00 29.71 97 LYS A CA 1
ATOM 827 C C . LYS A 1 109 ? 55.005 21.093 10.580 1.00 28.04 97 LYS A C 1
ATOM 828 O O . LYS A 1 109 ? 55.070 19.891 10.827 1.00 30.36 97 LYS A O 1
ATOM 832 N N . VAL A 1 110 ? 53.849 21.678 10.275 1.00 22.77 98 VAL A N 1
ATOM 833 C CA . VAL A 1 110 ? 52.622 20.891 10.370 1.00 20.32 98 VAL A CA 1
ATOM 834 C C . VAL A 1 110 ? 52.439 19.978 9.148 1.00 18.84 98 VAL A C 1
ATOM 835 O O . VAL A 1 110 ? 52.864 20.314 8.039 1.00 20.35 98 VAL A O 1
ATOM 839 N N . GLU A 1 111 ? 51.794 18.832 9.374 1.00 18.42 99 GLU A N 1
ATOM 840 C CA . GLU A 1 111 ? 51.316 17.965 8.314 1.00 20.58 99 GLU A CA 1
ATOM 841 C C . GLU A 1 111 ? 50.093 18.581 7.637 1.00 17.60 99 GLU A C 1
ATOM 842 O O . GLU A 1 111 ? 49.958 18.534 6.397 1.00 16.17 99 GLU A O 1
ATOM 848 N N . CYS A 1 112 ? 49.178 19.104 8.450 1.00 16.66 100 CYS A N 1
ATOM 849 C CA . CYS A 1 112 ? 48.062 19.871 7.924 1.00 16.22 100 CYS A CA 1
ATOM 850 C C . CYS A 1 112 ? 47.449 20.688 9.025 1.00 14.83 100 CYS A C 1
ATOM 851 O O . CYS A 1 112 ? 47.742 20.484 10.206 1.00 14.26 100 CYS A O 1
ATOM 862 N N . GLY A 1 114 ? 44.018 23.929 9.683 1.00 15.44 102 GLY A N 1
ATOM 863 C CA . GLY A 1 114 ? 42.999 24.869 9.196 1.00 14.46 102 GLY A CA 1
ATOM 864 C C . GLY A 1 114 ? 43.033 26.125 10.035 1.00 13.96 102 GLY A C 1
ATOM 865 O O . GLY A 1 114 ? 43.404 26.080 11.215 1.00 15.41 102 GLY A O 1
ATOM 866 N N . ILE A 1 115 ? 42.657 27.246 9.416 1.00 13.48 103 ILE A N 1
ATOM 867 C CA . ILE A 1 115 ? 42.641 28.527 10.077 1.00 15.07 103 ILE A CA 1
ATOM 868 C C . ILE A 1 115 ? 41.332 29.188 9.778 1.00 16.31 103 ILE A C 1
ATOM 869 O O . ILE A 1 115 ? 40.941 29.223 8.623 1.00 15.91 103 ILE A O 1
ATOM 874 N N . ILE A 1 116 ? 40.634 29.673 10.803 1.00 13.40 104 ILE A N 1
ATOM 875 C CA . ILE A 1 116 ? 39.360 30.430 10.645 1.00 14.88 104 ILE A CA 1
ATOM 876 C C . ILE A 1 116 ? 39.610 31.884 11.023 1.00 16.20 104 ILE A C 1
ATOM 877 O O . ILE A 1 116 ? 40.231 32.165 12.067 1.00 14.96 104 ILE A O 1
ATOM 882 N N . GLY A 1 117 ? 39.137 32.826 10.204 1.00 13.30 105 GLY A N 1
ATOM 883 C CA . GLY A 1 117 ? 39.226 34.240 10.543 1.00 14.15 105 GLY A CA 1
ATOM 884 C C . GLY A 1 117 ? 38.380 35.084 9.628 1.00 14.70 105 GLY A C 1
ATOM 885 O O . GLY A 1 117 ? 37.463 34.587 8.984 1.00 15.12 105 GLY A O 1
ATOM 886 N N . LYS A 1 118 ? 38.712 36.360 9.567 1.00 16.55 106 LYS A N 1
ATOM 887 C CA . LYS A 1 118 ? 38.141 37.248 8.536 1.00 15.05 106 LYS A CA 1
ATOM 888 C C . LYS A 1 118 ? 39.221 38.032 7.819 1.00 15.66 106 LYS A C 1
ATOM 889 O O . LYS A 1 118 ? 40.236 38.408 8.410 1.00 14.18 106 LYS A O 1
ATOM 895 N N . GLY A 1 119 ? 38.965 38.280 6.535 1.00 14.77 107 GLY A N 1
ATOM 896 C CA . GLY A 1 119 ? 39.722 39.235 5.725 1.00 15.93 107 GLY A CA 1
ATOM 897 C C . GLY A 1 119 ? 40.867 38.642 4.962 1.00 16.01 107 GLY A C 1
ATOM 898 O O . GLY A 1 119 ? 41.467 39.306 4.120 1.00 18.26 107 GLY A O 1
ATOM 899 N N . GLY A 1 120 ? 41.190 37.386 5.268 1.00 15.18 108 GLY A N 1
ATOM 900 C CA . GLY A 1 120 ? 42.241 36.667 4.548 1.00 17.03 108 GLY A CA 1
ATOM 901 C C . GLY A 1 120 ? 43.668 36.931 4.983 1.00 16.26 108 GLY A C 1
ATOM 902 O O . GLY A 1 120 ? 43.929 37.639 5.959 1.00 16.61 108 GLY A O 1
ATOM 911 N N . SER A 1 122 ? 48.147 36.757 3.601 1.00 15.57 110 SER A N 1
ATOM 912 C CA . SER A 1 122 ? 49.067 37.192 2.553 1.00 16.59 110 SER A CA 1
ATOM 913 C C . SER A 1 122 ? 49.405 36.100 1.557 1.00 16.00 110 SER A C 1
ATOM 914 O O . SER A 1 122 ? 49.205 34.919 1.825 1.00 15.06 110 SER A O 1
ATOM 917 N N . GLU A 1 123 ? 50.034 36.490 0.453 1.00 14.80 111 GLU A N 1
ATOM 918 C CA . GLU A 1 123 ? 50.474 35.493 -0.515 1.00 16.70 111 GLU A CA 1
ATOM 919 C C . GLU A 1 123 ? 51.543 34.564 0.085 1.00 14.25 111 GLU A C 1
ATOM 920 O O . GLU A 1 123 ? 51.601 33.404 -0.298 1.00 14.68 111 GLU A O 1
ATOM 926 N N . GLU A 1 124 ? 52.341 35.036 1.057 1.00 16.95 112 GLU A N 1
ATOM 927 C CA A GLU A 1 124 ? 53.327 34.165 1.716 0.50 17.83 112 GLU A CA 1
ATOM 928 C CA B GLU A 1 124 ? 53.321 34.158 1.709 0.50 16.80 112 GLU A CA 1
ATOM 929 C C . GLU A 1 124 ? 52.598 33.036 2.434 1.00 17.00 112 GLU A C 1
ATOM 9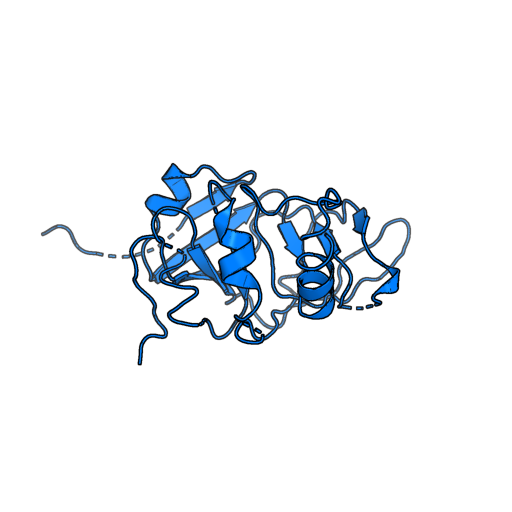30 O O . GLU A 1 124 ? 53.019 31.891 2.420 1.00 17.15 112 GLU A O 1
ATOM 938 N N . VAL A 1 125 ? 51.500 33.374 3.088 1.00 13.37 113 VAL A N 1
ATOM 939 C CA . VAL A 1 125 ? 50.676 32.372 3.759 1.00 14.67 113 VAL A CA 1
ATOM 940 C C . VAL A 1 125 ? 50.057 31.436 2.736 1.00 12.75 113 VAL A C 1
ATOM 941 O O . VAL A 1 125 ? 50.054 30.224 2.940 1.00 14.09 113 VAL A O 1
ATOM 945 N N . VAL A 1 126 ? 49.501 31.983 1.652 1.00 13.67 114 VAL A N 1
ATOM 946 C CA . VAL A 1 126 ? 48.946 31.121 0.605 1.00 13.69 114 VAL A CA 1
ATOM 947 C C . VAL A 1 126 ? 49.966 30.052 0.155 1.00 14.56 114 VAL A C 1
ATOM 948 O O . VAL A 1 126 ? 49.657 28.850 0.039 1.00 14.66 114 VAL A O 1
ATOM 952 N N . GLU A 1 127 ? 51.189 30.481 -0.115 1.00 15.43 115 GLU A N 1
ATOM 953 C CA A GLU A 1 127 ? 52.248 29.568 -0.530 0.50 16.16 115 GLU A CA 1
ATOM 954 C CA B GLU A 1 127 ? 52.230 29.553 -0.536 0.50 16.10 115 GLU A CA 1
ATOM 955 C C . GLU A 1 127 ? 52.568 28.542 0.563 1.00 13.36 115 GLU A C 1
ATOM 956 O O . GLU A 1 127 ? 52.737 27.371 0.277 1.00 15.65 115 GLU A O 1
ATOM 967 N N . ALA A 1 128 ? 52.642 28.995 1.813 1.00 13.42 116 ALA A N 1
ATOM 968 C CA . ALA A 1 128 ? 52.965 28.124 2.931 1.00 13.90 116 ALA A CA 1
ATOM 969 C C . ALA A 1 128 ? 51.883 27.084 3.170 1.00 14.71 116 ALA A C 1
ATOM 970 O O . ALA A 1 128 ? 52.137 26.057 3.749 1.00 16.12 116 ALA A O 1
ATOM 980 N N . ARG A 1 130 ? 50.310 25.580 0.716 1.00 14.45 118 ARG A N 1
ATOM 981 C CA . ARG A 1 130 ? 50.272 24.651 -0.407 1.00 15.91 118 ARG A CA 1
ATOM 982 C C . ARG A 1 130 ? 50.531 23.211 0.081 1.00 15.29 118 ARG A C 1
ATOM 983 O O . ARG A 1 130 ? 51.524 22.938 0.741 1.00 14.63 118 ARG A O 1
ATOM 991 N N . GLY A 1 131 ? 49.629 22.303 -0.280 1.00 15.78 119 GLY A N 1
ATOM 992 C CA . GLY A 1 131 ? 49.746 20.907 0.066 1.00 16.46 119 GLY A CA 1
ATOM 993 C C . GLY A 1 131 ? 49.440 20.550 1.495 1.00 14.99 119 GLY A C 1
ATOM 994 O O . GLY A 1 131 ? 49.616 19.360 1.859 1.00 16.52 119 GLY A O 1
ATOM 995 N N . LYS A 1 132 ? 48.981 21.513 2.310 1.00 15.62 120 LYS A N 1
ATOM 996 C CA . LYS A 1 132 ? 48.779 21.212 3.729 1.00 17.02 120 LYS A CA 1
ATOM 997 C C . LYS A 1 132 ? 47.646 21.889 4.482 1.00 15.92 120 LYS A C 1
ATOM 998 O O . LYS A 1 132 ? 47.232 21.393 5.499 1.00 16.31 120 LYS A O 1
ATOM 1004 N N . ALA A 1 133 ? 47.162 23.031 4.030 1.00 13.61 121 ALA A N 1
ATOM 1005 C CA . ALA A 1 133 ? 46.234 23.789 4.865 1.00 12.16 121 ALA A CA 1
ATOM 1006 C C . ALA A 1 133 ? 45.237 24.570 4.039 1.00 13.37 121 ALA A C 1
ATOM 1007 O O . ALA A 1 133 ? 45.382 24.708 2.827 1.00 14.89 121 ALA A O 1
ATOM 1009 N N . ALA A 1 134 ? 44.202 25.008 4.733 1.00 15.68 122 ALA A N 1
ATOM 1010 C CA . ALA A 1 134 ? 43.172 25.877 4.188 1.00 16.36 122 ALA A CA 1
ATOM 1011 C C . ALA A 1 134 ? 42.813 26.970 5.200 1.00 15.11 122 ALA A C 1
ATOM 1012 O O . ALA A 1 134 ? 42.969 26.811 6.425 1.00 14.40 122 ALA A O 1
ATOM 1014 N N . TYR A 1 135 ? 42.303 28.056 4.641 1.00 13.47 123 TYR A N 1
ATOM 1015 C CA . TYR A 1 135 ? 41.793 29.199 5.373 1.00 12.95 123 TYR A CA 1
ATOM 1016 C C . TYR A 1 135 ? 40.283 29.301 5.131 1.00 15.11 123 TYR A C 1
ATOM 1017 O O . TYR A 1 135 ? 39.816 29.303 3.961 1.00 14.13 123 TYR A O 1
ATOM 1026 N N . PHE A 1 136 ? 39.559 29.395 6.244 1.00 13.48 124 PHE A N 1
ATOM 1027 C CA . PHE A 1 136 ? 38.101 29.417 6.273 1.00 14.82 124 PHE A CA 1
ATOM 1028 C C . PHE A 1 136 ? 37.659 30.830 6.696 1.00 16.19 124 PHE A C 1
ATOM 1029 O O . PHE A 1 136 ? 37.969 31.288 7.814 1.00 14.93 124 PHE A O 1
ATOM 1037 N N . ALA A 1 137 ? 36.987 31.530 5.793 1.00 15.38 125 ALA A N 1
ATOM 1038 C CA . ALA A 1 137 ? 36.410 32.848 6.070 1.00 12.75 125 ALA A CA 1
ATOM 1039 C C . ALA A 1 137 ? 35.126 32.642 6.869 1.00 13.24 125 ALA A C 1
ATOM 1040 O O . ALA A 1 137 ? 34.185 32.037 6.396 1.00 15.93 125 ALA A O 1
ATOM 1042 N N . PHE A 1 138 ? 35.095 33.129 8.087 1.00 14.97 126 PHE A N 1
ATOM 1043 C CA . PHE A 1 138 ? 33.918 32.975 8.926 1.00 16.63 126 PHE A CA 1
ATOM 1044 C C . PHE A 1 138 ? 32.762 33.808 8.347 1.00 17.29 126 PHE A C 1
ATOM 1045 O O . PHE A 1 138 ? 32.923 35.008 8.066 1.00 18.19 126 PHE A O 1
ATOM 1053 N N . THR A 1 139 ? 31.598 33.175 8.204 1.00 14.97 127 THR A N 1
ATOM 1054 C CA . THR A 1 139 ? 30.410 33.879 7.694 1.00 18.95 127 THR A CA 1
ATOM 1055 C C . THR A 1 139 ? 29.216 33.537 8.579 1.00 19.34 127 THR A C 1
ATOM 1056 O O . THR A 1 139 ? 28.085 33.478 8.112 1.00 24.03 127 THR A O 1
ATOM 1060 N N . GLY A 1 140 ? 29.471 33.358 9.865 1.00 18.26 128 GLY A N 1
ATOM 1061 C CA . GLY A 1 140 ? 28.420 32.942 10.804 1.00 20.86 128 GLY A CA 1
ATOM 1062 C C . GLY A 1 140 ? 27.844 34.039 11.684 1.00 22.10 128 GLY A C 1
ATOM 1063 O O . GLY A 1 140 ? 27.332 33.743 12.781 1.00 22.80 128 GLY A O 1
ATOM 1064 N N . GLY A 1 141 ? 27.940 35.291 11.240 1.00 24.06 129 GLY A N 1
ATOM 1065 C CA . GLY A 1 141 ? 27.329 36.423 11.957 1.00 21.86 129 GLY A CA 1
ATOM 1066 C C . GLY A 1 141 ? 28.276 37.167 12.878 1.00 21.27 129 GLY A C 1
ATOM 1067 O O . GLY A 1 141 ? 29.495 37.145 12.689 1.00 23.63 129 GLY A O 1
ATOM 1068 N N . ALA A 1 142 ? 27.728 37.819 13.891 1.00 17.69 130 ALA A N 1
ATOM 1069 C CA . ALA A 1 142 ? 28.517 38.716 14.740 1.00 17.57 130 ALA A CA 1
ATOM 1070 C C . ALA A 1 142 ? 29.364 38.005 15.794 1.00 18.45 130 ALA A C 1
ATOM 1071 O O . ALA A 1 142 ? 30.260 38.618 16.406 1.00 18.36 130 ALA A O 1
ATOM 1073 N N . GLY A 1 143 ? 29.033 36.738 16.065 1.00 17.45 131 GLY A N 1
ATOM 1074 C CA . GLY A 1 143 ? 29.734 35.947 17.067 1.00 16.96 131 GLY A CA 1
ATOM 1075 C C . GLY A 1 143 ? 28.902 35.424 18.236 1.00 17.58 131 GLY A C 1
ATOM 1076 O O . GLY A 1 143 ? 29.332 34.463 18.892 1.00 18.23 131 GLY A O 1
ATOM 1077 N N . ALA A 1 144 ? 27.752 36.045 18.522 1.00 16.14 132 ALA A N 1
ATOM 1078 C CA . ALA A 1 144 ? 26.932 35.633 19.659 1.00 16.80 132 ALA A CA 1
ATOM 1079 C C . ALA A 1 144 ? 26.208 34.323 19.350 1.00 18.12 132 ALA A C 1
ATOM 1080 O O . ALA A 1 144 ? 26.331 33.336 20.084 1.00 18.03 132 ALA A O 1
ATOM 1082 N N . LEU A 1 145 ? 25.468 34.311 18.256 1.00 16.95 133 LEU A N 1
ATOM 1083 C CA . LEU A 1 145 ? 24.750 33.096 17.850 1.00 17.31 133 LEU A CA 1
ATOM 1084 C C . LEU A 1 145 ? 25.746 31.971 17.510 1.00 17.58 133 LEU A C 1
ATOM 1085 O O . LEU A 1 145 ? 25.507 30.813 17.834 1.00 19.56 133 LEU A O 1
ATOM 1090 N N . ALA A 1 146 ? 26.889 32.317 16.927 1.00 18.54 134 ALA A N 1
ATOM 1091 C CA . ALA A 1 146 ? 27.921 31.314 16.575 1.00 19.69 134 ALA A CA 1
ATOM 1092 C C . ALA A 1 146 ? 28.429 30.583 17.819 1.00 19.92 134 ALA A C 1
ATOM 1093 O O . ALA A 1 146 ? 28.706 29.367 17.765 1.00 22.41 134 ALA A O 1
ATOM 1095 N N . ALA A 1 147 ? 28.494 31.312 18.941 1.00 17.93 135 ALA A N 1
ATOM 1096 C CA . ALA A 1 147 ? 28.962 30.758 20.207 1.00 19.05 135 ALA A CA 1
ATOM 1097 C C . ALA A 1 147 ? 28.089 29.617 20.696 1.00 17.81 135 ALA A C 1
ATOM 1098 O O . ALA A 1 147 ? 28.540 28.797 21.508 1.00 17.18 135 ALA A O 1
ATOM 1113 N N . SER A 1 149 ? 27.271 27.115 19.096 1.00 16.98 137 SER A N 1
ATOM 1114 C CA A SER A 1 149 ? 27.844 25.874 18.562 0.50 17.00 137 SER A CA 1
ATOM 1115 C CA B SER A 1 149 ? 27.844 25.878 18.558 0.50 17.95 137 SER A CA 1
ATOM 1116 C C . SER A 1 149 ? 29.033 25.371 19.392 1.00 18.76 137 SER A C 1
ATOM 1117 O O . SER A 1 149 ? 29.581 24.307 19.137 1.00 17.82 137 SER A O 1
ATOM 1122 N N . ILE A 1 150 ? 29.452 26.152 20.379 1.00 16.37 138 ILE A N 1
ATOM 1123 C CA . ILE A 1 150 ? 30.494 25.750 21.278 1.00 16.94 138 ILE A CA 1
ATOM 1124 C C . ILE A 1 150 ? 29.811 25.027 22.439 1.00 18.17 138 ILE A C 1
ATOM 1125 O O . ILE A 1 150 ? 29.033 25.627 23.192 1.00 17.39 138 ILE A O 1
ATOM 1130 N N . LYS A 1 151 ? 30.108 23.746 22.590 1.00 17.36 139 LYS A N 1
ATOM 1131 C CA . LYS A 1 151 ? 29.454 22.919 23.575 1.00 18.09 139 LYS A CA 1
ATOM 1132 C C . LYS A 1 151 ? 30.190 22.872 24.896 1.00 17.10 139 LYS A C 1
ATOM 1133 O O . LYS A 1 151 ? 29.564 22.635 25.928 1.00 21.33 139 LYS A O 1
ATOM 1139 N N . LYS A 1 152 ? 31.506 23.019 24.878 1.00 17.92 140 LYS A N 1
ATOM 1140 C CA . LYS A 1 152 ? 32.292 22.958 26.100 1.00 18.84 140 LYS A CA 1
ATOM 1141 C C . LYS A 1 152 ? 33.578 23.741 25.928 1.00 19.12 140 LYS A C 1
ATOM 1142 O O . LYS A 1 152 ? 34.162 23.731 24.860 1.00 18.31 140 LYS A O 1
ATOM 1148 N N . VAL A 1 153 ? 34.002 24.422 26.989 1.00 16.87 141 VAL A N 1
ATOM 1149 C CA . VAL A 1 153 ? 35.351 24.919 27.094 1.00 15.87 141 VAL A CA 1
ATOM 1150 C C . VAL A 1 153 ? 36.152 23.802 27.756 1.00 16.00 141 VAL A C 1
ATOM 1151 O O . VAL A 1 153 ? 35.954 23.489 28.945 1.00 17.71 141 VAL A O 1
ATOM 1155 N N . LYS A 1 154 ? 36.996 23.154 26.977 1.00 16.87 142 LYS A N 1
ATOM 1156 C CA A LYS A 1 154 ? 37.851 22.085 27.491 0.50 17.98 142 LYS A CA 1
ATOM 1157 C CA B LYS A 1 154 ? 37.859 22.084 27.492 0.50 17.89 142 LYS A CA 1
ATOM 1158 C C . LYS A 1 154 ? 38.902 22.626 28.464 1.00 19.40 142 LYS A C 1
ATOM 1159 O O . LYS A 1 154 ? 39.227 21.996 29.473 1.00 18.53 142 LYS A O 1
ATOM 1164 N N . GLY A 1 155 ? 39.443 23.790 28.165 1.00 19.22 143 GLY A N 1
ATOM 1165 C CA . GLY A 1 155 ? 40.364 24.449 29.068 1.00 20.15 143 GLY A CA 1
ATOM 1166 C C . GLY A 1 155 ? 40.837 25.741 28.460 1.00 17.72 143 GLY A C 1
ATOM 1167 O O . GLY A 1 155 ? 40.379 26.121 27.383 1.00 16.40 143 GLY A O 1
ATOM 1168 N N . VAL A 1 156 ? 41.760 26.395 29.152 1.00 19.25 144 VAL A N 1
ATOM 1169 C CA . VAL A 1 156 ? 42.351 27.636 28.681 1.00 17.18 144 VAL A CA 1
ATOM 1170 C C . VAL A 1 156 ? 43.818 27.629 29.076 1.00 18.74 144 VAL A C 1
ATOM 1171 O O . VAL A 1 156 ? 44.168 27.168 30.171 1.00 16.94 144 VAL A O 1
ATOM 1175 N N . VAL A 1 157 ? 44.665 28.082 28.157 1.00 18.34 145 VAL A N 1
ATOM 1176 C CA . VAL A 1 157 ? 46.057 28.205 28.461 1.00 20.70 145 VAL A CA 1
ATOM 1177 C C . VAL A 1 157 ? 46.536 29.628 28.194 1.00 17.99 145 VAL A C 1
ATOM 1178 O O . VAL A 1 157 ? 45.896 30.405 27.456 1.00 16.48 145 VAL A O 1
ATOM 1182 N N . TRP A 1 158 ? 47.619 29.981 28.881 1.00 16.12 146 TRP A N 1
ATOM 1183 C CA . TRP A 1 158 ? 48.178 31.315 28.769 1.00 15.30 146 TRP A CA 1
ATOM 1184 C C . TRP A 1 158 ? 47.151 32.382 29.151 1.00 15.73 146 TRP A C 1
ATOM 1185 O O . TRP A 1 158 ? 47.000 33.422 28.498 1.00 15.58 146 TRP A O 1
ATOM 1196 N N . GLU A 1 159 ? 46.441 32.120 30.246 1.00 15.87 147 GLU A N 1
ATOM 1197 C CA . GLU A 1 159 ? 45.415 33.055 30.740 1.00 16.61 147 GLU A CA 1
ATOM 1198 C C . GLU A 1 159 ? 45.993 34.389 31.167 1.00 15.98 147 GLU A C 1
ATOM 1199 O O . GLU A 1 159 ? 45.287 35.384 31.233 1.00 19.09 147 GLU A O 1
ATOM 1205 N N . ASP A 1 160 ? 47.289 34.412 31.470 1.00 14.34 148 ASP A N 1
ATOM 1206 C CA . ASP A 1 160 ? 47.979 35.628 31.840 1.00 16.96 148 ASP A CA 1
ATOM 1207 C C . ASP A 1 160 ? 48.044 36.665 30.711 1.00 16.15 148 ASP A C 1
ATOM 1208 O O . ASP A 1 160 ? 48.305 37.843 30.957 1.00 18.70 148 ASP A O 1
ATOM 1213 N N . LEU A 1 161 ? 47.794 36.230 29.472 1.00 17.26 149 LEU A N 1
ATOM 1214 C CA . LEU A 1 161 ? 47.702 37.131 28.335 1.00 16.76 149 LEU A CA 1
ATOM 1215 C C . LEU A 1 161 ? 46.408 37.948 28.337 1.00 17.01 149 LEU A C 1
ATOM 1216 O O . LEU A 1 161 ? 46.283 38.920 27.598 1.00 20.03 149 LEU A O 1
ATOM 1221 N N . GLY A 1 162 ? 45.454 37.564 29.186 1.00 18.41 150 GLY A N 1
ATOM 1222 C CA . GLY A 1 162 ? 44.182 38.238 29.313 1.00 19.73 150 GLY A CA 1
ATOM 1223 C C . GLY A 1 162 ? 43.148 37.473 28.518 1.00 19.77 150 GLY A C 1
ATOM 1224 O O . GLY A 1 162 ? 43.486 36.745 27.577 1.00 18.61 150 GLY A O 1
ATOM 1233 N N . PRO A 1 164 ? 40.748 37.902 26.062 1.00 17.72 152 PRO A N 1
ATOM 1234 C CA . PRO A 1 164 ? 40.689 37.789 24.576 1.00 18.47 152 PRO A CA 1
ATOM 1235 C C . PRO A 1 164 ? 41.955 37.246 23.898 1.00 19.67 152 PRO A C 1
ATOM 1236 O O . PRO A 1 164 ? 41.875 36.692 22.782 1.00 22.87 152 PRO A O 1
ATOM 1240 N N . GLU A 1 165 ? 43.110 37.374 24.559 1.00 15.20 153 GLU A N 1
ATOM 1241 C CA . GLU A 1 165 ? 44.394 36.916 23.999 1.00 15.60 153 GLU A CA 1
ATOM 1242 C C . GLU A 1 165 ? 44.810 35.503 24.430 1.00 15.88 153 GLU A C 1
ATOM 1243 O O . GLU A 1 165 ? 45.718 34.902 23.859 1.00 17.85 153 GLU A O 1
ATOM 1249 N N . ALA A 1 166 ? 44.152 34.964 25.447 1.00 15.09 154 ALA A N 1
ATOM 1250 C CA . ALA A 1 166 ? 44.431 33.601 25.868 1.00 15.46 154 ALA A CA 1
ATOM 1251 C C . ALA A 1 166 ? 44.041 32.568 24.818 1.00 16.18 154 ALA A C 1
ATOM 1252 O O . ALA A 1 166 ? 43.278 32.840 23.881 1.00 16.74 154 ALA A O 1
ATOM 1254 N N . VAL A 1 167 ? 44.605 31.373 24.952 1.00 13.69 155 VAL A N 1
ATOM 1255 C CA . VAL A 1 167 ? 44.288 30.283 24.052 1.00 13.64 155 VAL A CA 1
ATOM 1256 C C . VAL A 1 167 ? 43.200 29.410 24.663 1.00 15.07 155 VAL A C 1
ATOM 1257 O O . VAL A 1 167 ? 43.441 28.615 25.587 1.00 15.02 155 VAL A O 1
ATOM 1261 N N . TRP A 1 168 ? 42.008 29.568 24.117 1.00 14.53 156 TRP A N 1
ATOM 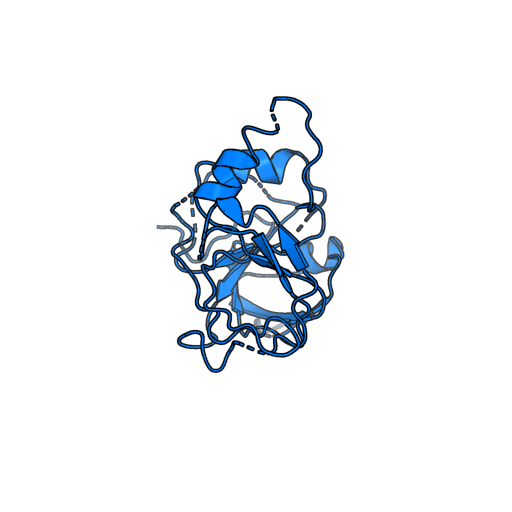1262 C CA . TRP A 1 168 ? 40.838 28.822 24.591 1.00 14.62 156 TRP A CA 1
ATOM 1263 C C . TRP A 1 168 ? 40.656 27.553 23.776 1.00 16.19 156 TRP A C 1
ATOM 1264 O O . TRP A 1 168 ? 40.601 27.586 22.546 1.00 15.56 156 TRP A O 1
ATOM 1275 N N . LEU A 1 169 ? 40.566 26.433 24.486 1.00 15.20 157 LEU A N 1
ATOM 1276 C CA . LEU A 1 169 ? 40.405 25.120 23.893 1.00 16.37 157 LEU A CA 1
ATOM 1277 C C . LEU A 1 169 ? 38.916 24.785 23.925 1.00 16.12 157 LEU A C 1
ATOM 1278 O O . LEU A 1 169 ? 38.343 24.605 24.998 1.00 15.63 157 LEU A O 1
ATOM 1283 N N . LEU A 1 170 ? 38.300 24.678 22.748 1.00 17.76 158 LEU A N 1
ATOM 1284 C CA . LEU A 1 170 ? 36.842 24.621 22.625 1.00 15.47 158 LEU A CA 1
ATOM 1285 C C . LEU A 1 170 ? 36.389 23.345 21.937 1.00 17.70 158 LEU A C 1
ATOM 1286 O O . LEU A 1 170 ? 36.992 22.925 20.950 1.00 22.16 158 LEU A O 1
ATOM 1291 N N . GLU A 1 171 ? 35.337 22.744 22.470 1.00 16.09 159 GLU A N 1
ATOM 1292 C CA A GLU A 1 171 ? 34.663 21.615 21.833 0.50 16.91 159 GLU A CA 1
ATOM 1293 C CA B GLU A 1 171 ? 34.663 21.615 21.833 0.50 16.91 159 GLU A CA 1
ATOM 1294 C C . GLU A 1 171 ? 33.451 22.177 21.098 1.00 17.59 159 GLU A C 1
ATOM 1295 O O . GLU A 1 171 ? 32.607 22.843 21.707 1.00 17.41 159 GLU A O 1
ATOM 1298 N N . VAL A 1 172 ? 33.383 21.940 19.789 1.00 14.26 160 VAL A N 1
ATOM 1299 C CA . VAL A 1 172 ? 32.355 22.572 18.953 1.00 15.18 160 VAL A CA 1
ATOM 1300 C C . VAL A 1 172 ? 31.577 21.533 18.152 1.00 16.99 160 VAL A C 1
ATOM 1301 O O . VAL A 1 172 ? 32.079 20.425 17.889 1.00 17.12 160 VAL A O 1
ATOM 1305 N N . GLU A 1 173 ? 30.330 21.872 17.828 1.00 17.24 161 GLU A N 1
ATOM 1306 C CA A GLU A 1 173 ? 29.534 21.051 16.916 0.50 17.74 161 GLU A CA 1
ATOM 1307 C CA B GLU A 1 173 ? 29.524 21.056 16.920 0.50 17.81 161 GLU A CA 1
ATOM 1308 C C . GLU A 1 173 ? 29.002 21.928 15.798 1.00 17.25 161 GLU A C 1
ATOM 1309 O O A GLU A 1 173 ? 28.245 22.848 16.054 1.00 17.72 161 GLU A O 1
ATOM 1317 N N . ARG A 1 174 ? 29.449 21.656 14.573 1.00 16.48 162 ARG A N 1
ATOM 1318 C CA . ARG A 1 174 ? 29.055 22.421 13.395 1.00 16.60 162 ARG A CA 1
ATOM 1319 C C . ARG A 1 174 ? 29.256 23.922 13.600 1.00 16.64 162 ARG A C 1
ATOM 1320 O O . ARG A 1 174 ? 28.352 24.735 13.385 1.00 18.15 162 ARG A O 1
ATOM 1328 N N . PHE A 1 175 ? 30.458 24.256 14.027 1.00 17.26 163 PHE A N 1
ATOM 1329 C CA . PHE A 1 175 ? 30.865 25.640 14.092 1.00 16.03 163 PHE A CA 1
ATOM 1330 C C . PHE A 1 175 ? 31.003 26.213 12.677 1.00 15.71 163 PHE A C 1
ATOM 1331 O O . PHE A 1 175 ? 31.699 25.644 11.838 1.00 17.06 163 PHE A O 1
ATOM 1339 N N . GLY A 1 176 ? 30.419 27.382 12.442 1.00 16.29 164 GLY A N 1
ATOM 1340 C CA . GLY A 1 176 ? 30.361 27.958 11.110 1.00 16.36 164 GLY A CA 1
ATOM 1341 C C . GLY A 1 176 ? 29.025 28.603 10.836 1.00 19.44 164 GLY A C 1
ATOM 1342 O O . GLY A 1 176 ? 28.318 29.019 11.769 1.00 20.36 164 GLY A O 1
ATOM 1343 N N . PRO A 1 177 ? 28.685 28.762 9.569 1.00 18.00 165 PRO A N 1
ATOM 1344 C CA . PRO A 1 177 ? 29.410 28.384 8.371 1.00 17.48 165 PRO A CA 1
ATOM 1345 C C . PRO A 1 177 ? 30.636 29.235 8.105 1.00 18.82 165 PRO A C 1
ATOM 1346 O O . PRO A 1 177 ? 30.749 30.376 8.594 1.00 17.26 165 PRO A O 1
ATOM 1350 N N . CYS A 1 178 ? 31.592 28.618 7.404 1.00 16.85 166 CYS A N 1
ATOM 1351 C CA . CYS A 1 178 ? 32.718 29.329 6.832 1.00 17.05 166 CYS A CA 1
ATOM 1352 C C . CYS A 1 178 ? 32.781 29.008 5.348 1.00 16.00 166 CYS A C 1
ATOM 1353 O O . CYS A 1 178 ? 32.281 27.983 4.907 1.00 17.72 166 CYS A O 1
ATOM 1356 N N . ILE A 1 179 ? 33.440 29.876 4.599 1.00 15.12 167 ILE A N 1
ATOM 1357 C CA . ILE A 1 179 ? 33.659 29.649 3.196 1.00 14.67 167 ILE A CA 1
ATOM 1358 C C . ILE A 1 179 ? 35.169 29.407 3.053 1.00 14.39 167 ILE A C 1
ATOM 1359 O O . ILE A 1 179 ? 35.989 30.174 3.561 1.00 15.12 167 ILE A O 1
ATOM 1364 N N . VAL A 1 180 ? 35.544 28.361 2.342 1.00 13.18 168 VAL A N 1
ATOM 1365 C CA . VAL A 1 180 ? 36.948 28.118 2.041 1.00 12.90 168 VAL A CA 1
ATOM 1366 C C . VAL A 1 180 ? 37.410 29.272 1.136 1.00 14.22 168 VAL A C 1
ATOM 1367 O O . VAL A 1 180 ? 36.895 29.461 0.026 1.00 15.65 168 VAL A O 1
ATOM 1371 N N . ALA A 1 181 ? 38.371 30.026 1.640 1.00 14.60 169 ALA A N 1
ATOM 1372 C CA . ALA A 1 181 ? 38.808 31.235 0.930 1.00 13.89 169 ALA A CA 1
ATOM 1373 C C . ALA A 1 181 ? 40.294 31.193 0.492 1.00 13.79 169 ALA A C 1
ATOM 1374 O O . ALA A 1 181 ? 40.715 31.949 -0.392 1.00 15.47 169 ALA A O 1
ATOM 1376 N N . ILE A 1 182 ? 41.101 30.337 1.125 1.00 14.49 170 ILE A N 1
ATOM 1377 C CA . ILE A 1 182 ? 42.404 29.945 0.613 1.00 14.48 170 ILE A CA 1
ATOM 1378 C C . ILE A 1 182 ? 42.463 28.408 0.688 1.00 12.82 170 ILE A C 1
ATOM 1379 O O . ILE A 1 182 ? 42.166 27.805 1.727 1.00 13.36 170 ILE A O 1
ATOM 1384 N N . ASP A 1 183 ? 42.772 27.789 -0.428 1.00 14.81 171 ASP A N 1
ATOM 1385 C CA . ASP A 1 183 ? 42.862 26.331 -0.455 1.00 15.03 171 ASP A CA 1
ATOM 1386 C C . ASP A 1 183 ? 44.328 25.878 -0.317 1.00 13.69 171 ASP A C 1
ATOM 1387 O O . ASP A 1 183 ? 45.240 26.701 -0.094 1.00 15.79 171 ASP A O 1
ATOM 1392 N N . ALA A 1 184 ? 44.528 24.559 -0.441 1.00 12.92 172 ALA A N 1
ATOM 1393 C CA . ALA A 1 184 ? 45.851 23.920 -0.373 1.00 13.61 172 ALA A CA 1
ATOM 1394 C C . ALA A 1 184 ? 46.526 23.819 -1.728 1.00 13.60 172 ALA A C 1
ATOM 1395 O O . ALA A 1 184 ? 47.521 23.058 -1.891 1.00 13.96 172 ALA A O 1
ATOM 1397 N N . HIS A 1 185 ? 46.005 24.564 -2.718 1.00 13.94 173 HIS A N 1
ATOM 1398 C CA . HIS A 1 185 ? 46.496 24.521 -4.093 1.00 14.24 173 HIS A CA 1
ATOM 1399 C C . HIS A 1 185 ? 46.897 25.884 -4.681 1.00 13.48 173 HIS A C 1
ATOM 1400 O O . HIS A 1 185 ? 46.958 26.058 -5.907 1.00 15.10 173 HIS A O 1
ATOM 1407 N N . GLY A 1 186 ? 47.165 26.833 -3.801 1.00 13.70 174 GLY A N 1
ATOM 1408 C CA . GLY A 1 186 ? 47.687 28.133 -4.177 1.00 15.53 174 GLY A CA 1
ATOM 1409 C C . GLY A 1 186 ? 46.631 29.133 -4.628 1.00 16.09 174 GLY A C 1
ATOM 1410 O O . GLY A 1 186 ? 46.968 30.147 -5.225 1.00 17.83 174 GLY A O 1
ATOM 1411 N N . ASN A 1 187 ? 45.361 28.824 -4.393 1.00 15.46 175 ASN A N 1
ATOM 1412 C CA . ASN A 1 187 ? 44.261 29.726 -4.730 1.00 15.06 175 ASN A CA 1
ATOM 1413 C C . ASN A 1 187 ? 43.803 30.542 -3.529 1.00 14.22 175 ASN A C 1
ATOM 1414 O O . ASN A 1 187 ? 43.729 30.019 -2.407 1.00 14.81 175 ASN A O 1
ATOM 1419 N N . SER A 1 188 ? 43.448 31.797 -3.791 1.00 14.69 176 SER A N 1
ATOM 1420 C CA . SER A 1 188 ? 42.908 32.691 -2.765 1.00 12.01 176 SER A CA 1
ATOM 1421 C C . SER A 1 188 ? 41.786 33.574 -3.342 1.00 14.57 176 SER A C 1
ATOM 1422 O O . SER A 1 188 ? 42.006 34.249 -4.344 1.00 15.02 176 SER A O 1
ATOM 1425 N N . LEU A 1 189 ? 40.634 33.639 -2.664 1.00 14.67 177 LEU A N 1
ATOM 1426 C CA . LEU A 1 189 ? 39.568 34.593 -2.990 1.00 13.92 177 LEU A CA 1
ATOM 1427 C C . LEU A 1 189 ? 40.025 36.044 -2.882 1.00 13.41 177 LEU A C 1
ATOM 1428 O O . LEU A 1 189 ? 39.436 36.921 -3.492 1.00 14.85 177 LEU A O 1
ATOM 1433 N N . TYR A 1 190 ? 41.110 36.260 -2.134 1.00 12.11 178 TYR A N 1
ATOM 1434 C CA . TYR A 1 190 ? 41.553 37.614 -1.805 1.00 12.79 178 TYR A CA 1
ATOM 1435 C C . TYR A 1 190 ? 42.572 38.164 -2.803 1.00 17.36 178 TYR A C 1
ATOM 1436 O O . TYR A 1 190 ? 42.954 39.328 -2.712 1.00 20.73 178 TYR A O 1
ATOM 1445 N N . ARG A 1 191 ? 42.993 37.345 -3.746 1.00 16.18 179 ARG A N 1
ATOM 1446 C CA . ARG A 1 191 ? 44.099 37.724 -4.624 1.00 19.48 179 ARG A CA 1
ATOM 1447 C C . ARG A 1 191 ? 43.749 38.980 -5.415 1.00 25.47 179 ARG A C 1
ATOM 1448 O O . ARG A 1 191 ? 42.713 39.024 -6.028 1.00 25.93 179 ARG A O 1
ATOM 1456 N N . ARG A 1 192 ? 44.624 39.976 -5.392 1.00 33.88 180 ARG A N 1
ATOM 1457 C CA . ARG A 1 192 ? 44.338 41.269 -6.039 1.00 37.25 180 ARG A CA 1
ATOM 1458 C C . ARG A 1 192 ? 43.017 41.953 -5.507 1.00 38.56 180 ARG A C 1
ATOM 1459 O O . ARG A 1 192 ? 42.350 42.765 -6.173 1.00 31.15 180 ARG A O 1
#

Organism: Archaeoglobus fulgidus (strain ATCC 49558 / DSM 4304 / JCM 9628 / NBRC 100126 / VC-16) (NCBI:txid224325)

Secondary structure (DSSP, 8-state):
------EEEESSPPHHHHHH--TT-EEEEEEEEEE--HHHHHHHHH----PPPSS--TT--EE-B--EEEESSSEEEEE--B-BTT---SHHHHHHH----EEEB---HHHHH---S--EEEE-S-SSTTT--EEEEEEEE-GGG---SEEEEEEEEEEEEEEEE-TTS-BTT--

B-factor: mean 22.3, std 9.23, range [5.68, 62.94]

Solvent-accessible surface area: 8734 Å² total